Protein AF-A0A2P2C5C3-F1 (afdb_monomer)

Secondary structure (DSSP, 8-state):
----------HHHHHHHHHHHHHHHHHHHHHHHHHHHHHHHHHTT--SHHHHHHHHHHHHHHHHHHHHHHHHHHHHHHHHHHHHHHHHHHHHHHHHHHHHHHHH-

Nearest PDB structures (foldseek):
  4lws-assembly3_A  TM=8.260E-01  e=1.043E-02  Thermomonospora curvata DSM 43183
  4j7k-assembly1_B  TM=8.645E-01  e=5.781E-02  Bacillus anthracis str. Sterne
  4j11-assembly1_B  TM=8.620E-01  e=5.781E-02  Bacillus anthracis str. Sterne
  4j41-assembly1_A  TM=8.744E-01  e=1.658E-01  Bacillus anthracis str. Sterne
  4j7k-assembly1_A  TM=8.215E-01  e=1.454E-01  Bacillus anthracis str. Sterne

Radius of gyration: 24.09 Å; Cα contacts (8 Å, |Δi|>4): 23; chains: 1; bounding box: 52×14×73 Å

Sequence (105 aa):
MIFSGTLALDPAHHAACTDTLRTRLTDLELRRRSTGHAVERVLASWHGEAADRFRSHWEDWDRGAVLVVEQLAHGIAALDRFRADAVGADAASGGSSTHLLGRLG

InterPro domains:
  IPR036689 ESAT-6-like superfamily [SSF140453] (9-94)

Structure (mmCIF, N/CA/C/O backbone):
data_AF-A0A2P2C5C3-F1
#
_entry.id   AF-A0A2P2C5C3-F1
#
loop_
_atom_site.group_PDB
_atom_site.id
_atom_site.type_symbol
_atom_site.label_atom_id
_atom_site.label_alt_id
_atom_site.label_comp_id
_atom_site.label_asym_id
_atom_site.label_entity_id
_atom_site.label_seq_id
_atom_site.pdbx_PDB_ins_code
_atom_site.Cartn_x
_atom_site.Cartn_y
_atom_site.Cartn_z
_atom_site.occupancy
_atom_site.B_iso_or_equiv
_atom_site.auth_seq_id
_atom_site.auth_comp_id
_atom_site.auth_asym_id
_atom_site.auth_atom_id
_atom_site.pdbx_PDB_model_num
ATOM 1 N N . MET A 1 1 ? -1.966 0.131 -36.828 1.00 31.39 1 MET A N 1
ATOM 2 C CA . MET A 1 1 ? -1.644 1.514 -36.421 1.00 31.39 1 MET A CA 1
ATOM 3 C C . MET A 1 1 ? -0.364 1.439 -35.608 1.00 31.39 1 MET A C 1
ATOM 5 O O . MET A 1 1 ? -0.400 0.914 -34.505 1.00 31.39 1 MET A O 1
ATOM 9 N N . ILE A 1 2 ? 0.777 1.802 -36.195 1.00 33.66 2 ILE A N 1
ATOM 10 C CA . ILE A 1 2 ? 2.065 1.784 -35.490 1.00 33.66 2 ILE A CA 1
ATOM 11 C C . ILE A 1 2 ? 2.174 3.142 -34.806 1.00 33.66 2 ILE A C 1
ATOM 13 O O . ILE A 1 2 ? 2.313 4.160 -35.481 1.00 33.66 2 ILE A O 1
ATOM 17 N N . PHE A 1 3 ? 2.032 3.171 -33.482 1.00 38.03 3 PHE A N 1
ATOM 18 C CA . PHE A 1 3 ? 2.342 4.357 -32.692 1.00 38.03 3 PHE A CA 1
ATOM 19 C C . PHE A 1 3 ? 3.861 4.544 -32.720 1.00 38.03 3 PHE A C 1
ATOM 21 O O . PHE A 1 3 ? 4.577 4.045 -31.861 1.00 38.03 3 PHE A O 1
ATOM 28 N N . SER A 1 4 ? 4.363 5.223 -33.752 1.00 46.25 4 SER A N 1
ATOM 29 C CA . SER A 1 4 ? 5.752 5.677 -33.808 1.00 46.25 4 SER A CA 1
ATOM 30 C C . SER A 1 4 ? 5.878 6.953 -32.978 1.00 46.25 4 SER A C 1
ATOM 32 O O . SER A 1 4 ? 5.986 8.052 -33.513 1.00 46.25 4 SER A O 1
ATOM 34 N N . GLY A 1 5 ? 5.785 6.803 -31.660 1.00 54.09 5 GLY A N 1
ATOM 35 C CA . GLY A 1 5 ? 6.219 7.807 -30.700 1.00 54.09 5 GLY A CA 1
ATOM 36 C C . GLY A 1 5 ? 7.482 7.290 -30.033 1.00 54.09 5 GLY A C 1
ATOM 37 O O . GLY A 1 5 ? 7.442 6.240 -29.396 1.00 54.09 5 GLY A O 1
ATOM 38 N N . THR A 1 6 ? 8.604 7.989 -30.193 1.00 57.28 6 THR A N 1
ATOM 39 C CA . THR A 1 6 ? 9.838 7.672 -29.469 1.00 57.28 6 THR A CA 1
ATOM 40 C C . THR A 1 6 ? 9.583 7.912 -27.986 1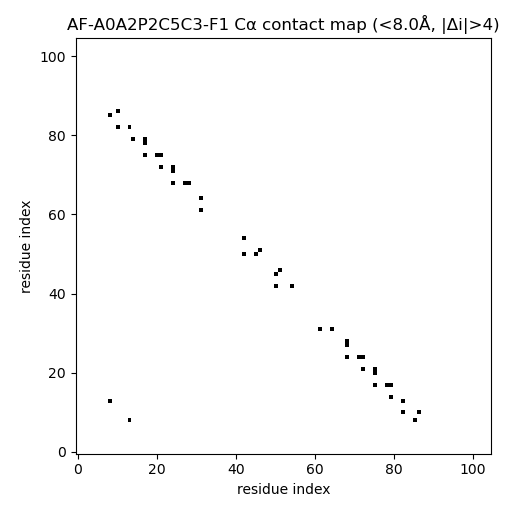.00 57.28 6 THR A C 1
ATOM 42 O O . THR A 1 6 ? 9.536 9.054 -27.529 1.00 57.28 6 THR A O 1
ATOM 45 N N . LEU A 1 7 ? 9.346 6.838 -27.237 1.00 60.75 7 LEU A N 1
ATOM 46 C CA . LEU A 1 7 ? 9.139 6.900 -25.799 1.00 60.75 7 LEU A CA 1
ATOM 47 C C . LEU A 1 7 ? 10.524 7.022 -25.158 1.00 60.75 7 LEU A C 1
ATOM 49 O O . LEU A 1 7 ? 11.178 6.026 -24.870 1.00 60.75 7 LEU A O 1
ATOM 53 N N . ALA A 1 8 ? 11.000 8.259 -25.013 1.00 64.00 8 ALA A N 1
ATOM 54 C CA . ALA A 1 8 ? 12.235 8.557 -24.300 1.00 64.00 8 ALA A CA 1
ATOM 55 C C . ALA A 1 8 ? 12.002 8.329 -22.799 1.00 64.00 8 ALA A C 1
ATOM 57 O O . ALA A 1 8 ? 11.658 9.247 -22.054 1.00 64.00 8 ALA A O 1
ATOM 58 N N . LEU A 1 9 ? 12.105 7.072 -22.372 1.00 70.44 9 LEU A N 1
ATOM 59 C CA . LEU A 1 9 ? 12.044 6.703 -20.967 1.00 70.44 9 LEU A CA 1
ATOM 60 C C . LEU A 1 9 ? 13.419 6.977 -20.351 1.00 70.44 9 LEU A C 1
ATOM 62 O O . LEU A 1 9 ? 14.392 6.367 -20.778 1.00 70.44 9 LEU A O 1
ATOM 66 N N . ASP A 1 10 ? 13.507 7.858 -19.353 1.00 81.56 10 ASP A N 1
ATOM 67 C CA . ASP A 1 10 ? 14.683 7.928 -18.477 1.00 81.56 10 ASP A CA 1
ATOM 68 C C . ASP A 1 10 ? 14.564 6.802 -17.431 1.00 81.56 10 ASP A C 1
ATOM 70 O O . ASP A 1 10 ? 13.759 6.912 -16.492 1.00 81.56 10 ASP A O 1
ATOM 74 N N . PRO A 1 11 ? 15.325 5.696 -17.560 1.00 80.50 11 PRO A N 1
ATOM 75 C CA . PRO A 1 11 ? 15.162 4.545 -16.682 1.00 80.50 11 PRO A CA 1
ATOM 76 C C . PRO A 1 11 ? 15.604 4.847 -15.248 1.00 80.50 11 PRO A C 1
ATOM 78 O O . PRO A 1 11 ? 15.101 4.213 -14.316 1.00 80.50 11 PRO A O 1
ATOM 81 N N . ALA A 1 12 ? 16.521 5.804 -15.064 1.00 83.69 12 ALA A N 1
ATOM 82 C CA . ALA A 1 12 ? 17.015 6.210 -13.756 1.00 83.69 12 ALA A CA 1
ATOM 83 C C . ALA A 1 12 ? 15.968 7.054 -13.023 1.00 83.69 12 ALA A C 1
ATOM 85 O O . ALA A 1 12 ? 15.672 6.788 -11.856 1.00 83.69 12 ALA A O 1
ATOM 86 N N . HIS A 1 13 ? 15.335 8.003 -13.719 1.00 85.06 13 HIS A N 1
ATOM 87 C CA . HIS A 1 13 ? 14.237 8.783 -13.148 1.00 85.06 13 HIS A CA 1
ATOM 88 C C . HIS A 1 13 ? 13.045 7.895 -12.772 1.00 85.06 13 HIS A C 1
ATOM 90 O O . HIS A 1 13 ? 12.478 8.023 -11.684 1.00 85.06 13 HIS A O 1
ATOM 96 N N . HIS A 1 14 ? 12.693 6.939 -13.636 1.00 86.38 14 HIS A N 1
ATOM 97 C CA . HIS A 1 14 ? 11.617 5.996 -13.351 1.00 86.38 14 HIS A CA 1
ATOM 98 C C . HIS A 1 14 ? 11.946 5.091 -12.151 1.00 86.38 14 HIS A C 1
ATOM 100 O O . HIS A 1 14 ? 11.085 4.866 -11.299 1.00 86.38 14 HIS A O 1
ATOM 106 N N . ALA A 1 15 ? 13.192 4.616 -12.036 1.00 88.50 15 ALA A N 1
ATOM 107 C CA . ALA A 1 15 ? 13.643 3.842 -10.878 1.00 88.50 15 ALA A CA 1
ATOM 108 C C . ALA A 1 15 ? 13.514 4.649 -9.574 1.00 88.50 15 ALA A C 1
ATOM 110 O O . ALA A 1 15 ? 12.849 4.196 -8.641 1.00 88.50 15 ALA A O 1
ATOM 111 N N . ALA A 1 16 ? 14.033 5.880 -9.550 1.00 91.62 16 ALA A N 1
ATOM 112 C CA . ALA A 1 16 ? 13.954 6.769 -8.390 1.00 91.62 16 ALA A CA 1
ATOM 113 C C . ALA A 1 16 ? 12.501 7.085 -7.981 1.00 91.62 16 ALA A C 1
ATOM 115 O O . ALA A 1 16 ? 12.169 7.139 -6.791 1.00 91.62 16 ALA A O 1
ATOM 116 N N . CYS A 1 17 ? 11.610 7.250 -8.964 1.00 91.25 17 CYS A N 1
ATOM 117 C CA . CYS A 1 17 ? 10.180 7.407 -8.720 1.00 91.25 17 CYS A CA 1
ATOM 118 C C . CYS A 1 17 ? 9.596 6.157 -8.043 1.00 91.25 17 CYS A C 1
ATOM 120 O O . CYS A 1 17 ? 8.969 6.267 -6.987 1.00 91.25 17 CYS A O 1
ATOM 122 N N . THR A 1 18 ? 9.861 4.960 -8.580 1.00 93.88 18 THR A N 1
ATOM 123 C CA . THR A 1 18 ? 9.387 3.706 -7.968 1.00 93.88 18 THR A CA 1
ATOM 124 C C . THR A 1 18 ? 9.950 3.481 -6.561 1.00 93.88 18 THR A C 1
ATOM 126 O O . THR A 1 18 ? 9.200 3.062 -5.684 1.00 93.88 18 THR A O 1
ATOM 129 N N . ASP A 1 19 ? 11.207 3.843 -6.286 1.00 95.56 19 ASP A N 1
ATOM 130 C CA . ASP A 1 19 ? 11.795 3.781 -4.938 1.00 95.56 19 ASP A CA 1
ATOM 131 C C . ASP A 1 19 ? 11.088 4.714 -3.949 1.00 95.56 19 ASP A C 1
ATOM 133 O O . ASP A 1 19 ? 10.785 4.336 -2.810 1.00 95.56 19 ASP A O 1
ATOM 137 N N . THR A 1 20 ? 10.758 5.926 -4.397 1.00 96.75 20 THR A N 1
ATOM 138 C CA . THR A 1 20 ? 9.979 6.879 -3.601 1.00 96.75 20 THR A CA 1
ATOM 139 C C . THR A 1 20 ? 8.591 6.320 -3.289 1.00 96.75 20 THR A C 1
ATOM 141 O O . THR A 1 20 ? 8.125 6.419 -2.151 1.00 96.75 20 THR A O 1
ATOM 144 N N . LEU A 1 21 ? 7.933 5.697 -4.272 1.00 96.25 21 LEU A N 1
ATOM 145 C CA . LEU A 1 21 ? 6.628 5.063 -4.082 1.00 96.25 21 LEU A CA 1
ATOM 146 C C . LEU A 1 21 ? 6.701 3.889 -3.098 1.00 96.25 21 LEU A C 1
ATOM 148 O O . LEU A 1 21 ? 5.858 3.815 -2.207 1.00 96.25 21 LEU A O 1
ATOM 152 N N . ARG A 1 22 ? 7.728 3.030 -3.186 1.00 97.44 22 ARG A N 1
ATOM 153 C CA . ARG A 1 22 ? 7.950 1.941 -2.215 1.00 97.44 22 ARG A CA 1
ATOM 154 C C . ARG A 1 22 ? 8.141 2.482 -0.803 1.00 97.44 22 ARG A C 1
ATOM 156 O O . ARG A 1 22 ? 7.524 1.986 0.130 1.00 97.44 22 ARG A O 1
ATOM 163 N N . THR A 1 23 ? 8.936 3.539 -0.648 1.00 97.81 23 THR A N 1
ATOM 164 C CA . THR A 1 23 ? 9.171 4.173 0.659 1.00 97.81 23 THR A CA 1
ATOM 165 C C . THR A 1 23 ? 7.870 4.703 1.265 1.00 97.81 23 THR A C 1
ATOM 167 O O . THR A 1 23 ? 7.587 4.470 2.439 1.00 97.81 23 THR A O 1
ATOM 170 N N . ARG A 1 24 ? 7.044 5.380 0.459 1.00 97.44 24 ARG A N 1
ATOM 171 C CA . ARG A 1 24 ? 5.733 5.885 0.896 1.00 97.44 24 ARG A CA 1
ATOM 172 C C . ARG A 1 24 ? 4.754 4.764 1.229 1.00 97.44 24 ARG A C 1
ATOM 174 O O . ARG A 1 24 ? 3.986 4.910 2.174 1.00 97.44 24 ARG A O 1
ATOM 181 N N . LEU A 1 25 ? 4.784 3.663 0.481 1.00 97.69 25 LEU A N 1
ATOM 182 C CA . LEU A 1 25 ? 3.959 2.492 0.758 1.00 97.69 25 LEU A CA 1
ATOM 183 C C . LEU A 1 25 ? 4.324 1.867 2.112 1.00 97.69 25 LEU A C 1
ATOM 185 O O . LEU A 1 25 ? 3.441 1.628 2.930 1.00 97.69 25 LEU A O 1
ATOM 189 N N . THR A 1 26 ? 5.619 1.708 2.390 1.00 97.75 26 THR A N 1
ATOM 190 C CA . THR A 1 26 ? 6.109 1.224 3.688 1.00 97.75 26 THR A CA 1
ATOM 191 C C . THR A 1 26 ? 5.687 2.141 4.840 1.00 97.75 26 THR A C 1
ATOM 193 O O . THR A 1 26 ? 5.259 1.656 5.889 1.00 97.75 26 THR A O 1
ATOM 196 N N . ASP A 1 27 ? 5.768 3.466 4.661 1.00 97.62 27 ASP A N 1
ATOM 197 C CA . ASP A 1 27 ? 5.289 4.430 5.665 1.00 97.62 27 ASP A CA 1
ATOM 198 C C . ASP A 1 27 ? 3.774 4.299 5.893 1.00 97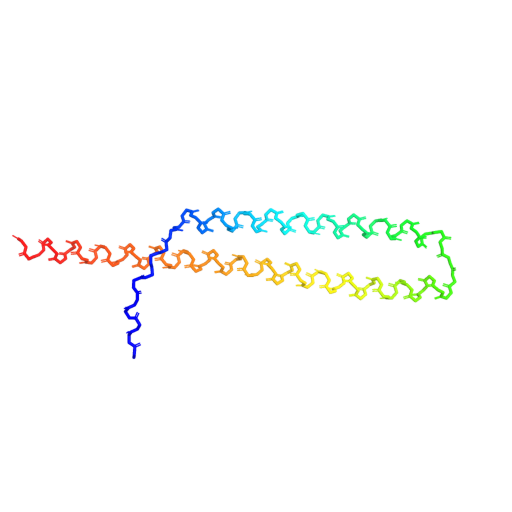.62 27 ASP A C 1
ATOM 200 O O . ASP A 1 27 ? 3.313 4.274 7.035 1.00 97.62 27 ASP A O 1
ATOM 204 N N . LEU A 1 28 ? 2.990 4.144 4.823 1.00 97.06 28 LEU A N 1
ATOM 205 C CA . LEU A 1 28 ? 1.542 3.955 4.911 1.00 97.06 28 LEU A CA 1
ATOM 206 C C . LEU A 1 28 ? 1.180 2.679 5.690 1.00 97.06 28 LEU A C 1
ATOM 208 O O . LEU A 1 28 ? 0.334 2.718 6.585 1.00 97.06 28 LEU A O 1
ATOM 212 N N . GLU A 1 29 ? 1.853 1.565 5.404 1.00 97.62 29 GLU A N 1
ATOM 213 C CA . GLU A 1 29 ? 1.680 0.303 6.129 1.00 97.62 29 GLU A CA 1
ATOM 214 C C . GLU A 1 29 ? 2.062 0.412 7.606 1.00 97.62 29 GLU A C 1
ATOM 216 O O . GLU A 1 29 ? 1.405 -0.173 8.474 1.00 97.62 29 GLU A O 1
ATOM 221 N N . LEU A 1 30 ? 3.139 1.139 7.912 1.00 97.88 30 LEU A N 1
ATOM 222 C CA . LEU A 1 30 ? 3.571 1.379 9.284 1.00 97.88 30 LEU A CA 1
ATOM 223 C C . LEU A 1 30 ? 2.533 2.208 10.046 1.00 97.88 30 LEU A C 1
ATOM 225 O O . LEU A 1 30 ? 2.164 1.852 11.167 1.00 97.88 30 LEU A O 1
ATOM 229 N N . ARG A 1 31 ? 2.021 3.278 9.428 1.00 97.56 31 ARG A N 1
ATOM 230 C CA . ARG A 1 31 ? 0.963 4.115 10.006 1.00 97.56 31 ARG A CA 1
ATOM 231 C C . ARG A 1 31 ? -0.299 3.309 10.268 1.00 97.56 31 ARG A C 1
ATOM 233 O O . ARG A 1 31 ? -0.801 3.375 11.383 1.00 97.56 31 ARG A O 1
ATOM 240 N N . ARG A 1 32 ? -0.756 2.499 9.305 1.00 97.12 32 ARG A N 1
ATOM 241 C CA . ARG A 1 32 ? -1.928 1.623 9.475 1.00 97.12 32 ARG A CA 1
ATOM 242 C C . ARG A 1 32 ? -1.777 0.724 10.703 1.00 97.12 32 ARG A C 1
ATOM 244 O O . ARG A 1 32 ? -2.649 0.720 11.567 1.00 97.12 32 ARG A O 1
ATOM 251 N N . ARG A 1 33 ? -0.645 0.019 10.821 1.00 97.31 33 ARG A N 1
ATOM 252 C CA . ARG A 1 33 ? -0.360 -0.866 11.966 1.00 97.31 33 ARG A CA 1
ATOM 253 C C . ARG A 1 33 ? -0.307 -0.108 13.292 1.00 97.31 33 ARG A C 1
ATOM 255 O O . ARG A 1 33 ? -0.891 -0.547 14.276 1.00 97.31 33 ARG A O 1
ATOM 262 N N . SER A 1 34 ? 0.350 1.050 13.308 1.00 98.12 34 SER A N 1
ATOM 263 C CA . SER A 1 34 ? 0.421 1.915 14.490 1.00 98.12 34 SER A CA 1
ATOM 264 C C . SER A 1 34 ? -0.967 2.384 14.942 1.00 98.12 34 SER A C 1
ATOM 266 O O . SER A 1 34 ? -1.295 2.311 16.128 1.00 98.12 34 SER A O 1
ATOM 268 N N . THR A 1 35 ? -1.822 2.795 13.999 1.00 97.75 35 THR A N 1
ATOM 269 C CA . THR A 1 35 ? -3.218 3.148 14.282 1.00 97.75 35 THR A CA 1
ATOM 270 C C . THR A 1 35 ? -3.999 1.946 14.810 1.00 97.75 35 THR A C 1
ATOM 272 O O . THR A 1 35 ? -4.714 2.103 15.795 1.00 97.75 35 THR A O 1
ATOM 275 N N . GLY A 1 36 ? -3.801 0.748 14.249 1.00 97.50 36 GLY A N 1
ATOM 276 C CA . GLY A 1 36 ? -4.396 -0.492 14.762 1.00 97.50 36 GLY A CA 1
ATOM 277 C C . GLY A 1 36 ? -4.074 -0.744 16.228 1.00 97.50 36 GLY A C 1
ATOM 278 O O . GLY A 1 36 ? -4.986 -0.864 17.040 1.00 97.50 36 GLY A O 1
ATOM 279 N N . HIS A 1 37 ? -2.801 -0.676 16.610 1.00 97.88 37 HIS A N 1
ATOM 280 C CA . HIS A 1 37 ? -2.409 -0.821 18.015 1.00 97.88 37 HIS A CA 1
ATOM 281 C C . HIS A 1 37 ? -2.959 0.288 18.922 1.00 97.88 37 HIS A C 1
ATOM 283 O O . HIS A 1 37 ? -3.232 0.068 20.104 1.00 97.88 37 HIS A O 1
ATOM 289 N N . ALA A 1 38 ? -3.113 1.513 18.413 1.00 97.56 38 ALA A N 1
ATOM 290 C CA . ALA A 1 38 ? -3.756 2.583 19.169 1.00 97.56 38 ALA A CA 1
ATOM 291 C C . ALA A 1 38 ? -5.248 2.291 19.399 1.00 97.56 38 ALA A C 1
ATOM 293 O O . ALA A 1 38 ? -5.728 2.449 20.521 1.00 97.56 38 ALA A O 1
ATOM 294 N N . VAL A 1 39 ? -5.951 1.816 18.371 1.00 97.38 39 VAL A N 1
ATOM 295 C CA . VAL A 1 39 ? -7.367 1.445 18.439 1.00 97.38 39 VAL A CA 1
ATOM 296 C C . VAL A 1 39 ? -7.594 0.254 19.366 1.00 97.38 3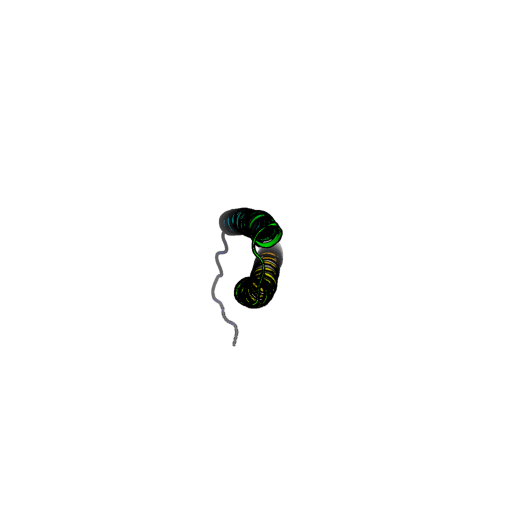9 VAL A C 1
ATOM 298 O O . VAL A 1 39 ? -8.473 0.321 20.223 1.00 97.38 39 VAL A O 1
ATOM 301 N N . GLU A 1 40 ? -6.772 -0.791 19.271 1.00 96.31 40 GLU A N 1
ATOM 302 C CA . GLU A 1 40 ? -6.823 -1.956 20.163 1.00 96.31 40 GLU A CA 1
ATOM 303 C C . GLU A 1 40 ? -6.722 -1.542 21.636 1.00 96.31 40 GLU A C 1
ATOM 305 O O . GLU A 1 40 ? -7.515 -1.987 22.466 1.00 96.31 40 GLU A O 1
ATOM 310 N N . ARG A 1 41 ? -5.804 -0.623 21.968 1.00 97.00 41 ARG A N 1
ATOM 311 C CA . ARG A 1 41 ? -5.663 -0.097 23.338 1.00 97.00 41 ARG A CA 1
ATOM 312 C C . ARG A 1 41 ? -6.900 0.659 23.819 1.00 97.00 41 ARG A C 1
ATOM 314 O O . ARG A 1 41 ? -7.261 0.542 24.987 1.00 97.00 41 ARG A O 1
ATOM 321 N N . VAL A 1 42 ? -7.547 1.429 22.945 1.00 96.81 42 VAL A N 1
ATOM 322 C CA . VAL A 1 42 ? -8.789 2.140 23.288 1.00 96.81 42 VAL A CA 1
ATOM 323 C C . VAL A 1 42 ? -9.918 1.137 23.525 1.00 96.81 42 VAL A C 1
ATOM 325 O O . VAL A 1 42 ? -10.570 1.177 24.568 1.00 96.81 42 VAL A O 1
ATOM 328 N N . LEU A 1 43 ? -10.097 0.186 22.606 1.00 96.12 43 LEU A N 1
ATOM 329 C CA . LEU A 1 43 ? -11.132 -0.847 22.688 1.00 96.12 43 LEU A CA 1
ATOM 330 C C . LEU A 1 43 ? -10.939 -1.819 23.859 1.00 96.12 43 LEU A C 1
ATOM 332 O O . LEU A 1 43 ? -11.909 -2.430 24.292 1.00 96.12 43 LEU A O 1
ATOM 336 N N . ALA A 1 44 ? -9.726 -1.940 24.404 1.00 96.56 44 ALA A N 1
ATOM 337 C CA . ALA A 1 44 ? -9.464 -2.747 25.595 1.00 96.56 44 ALA A CA 1
ATOM 338 C C . ALA A 1 44 ? -10.085 -2.169 26.881 1.00 96.56 44 ALA A C 1
ATOM 340 O O . ALA A 1 44 ? -10.307 -2.906 27.839 1.00 96.56 44 ALA A O 1
ATOM 341 N N . SER A 1 45 ? -10.345 -0.858 26.932 1.00 96.12 45 SER A N 1
ATOM 342 C CA . SER A 1 45 ? -10.950 -0.202 28.105 1.00 96.12 45 SER A CA 1
ATOM 343 C C . SER A 1 45 ? -12.348 0.363 27.839 1.00 96.12 45 SER A C 1
ATOM 345 O O . SER A 1 45 ? -13.113 0.583 28.781 1.00 96.12 45 SER A O 1
ATOM 347 N N . TRP A 1 46 ? -12.718 0.552 26.573 1.00 97.00 46 TRP A N 1
ATOM 348 C CA . TRP A 1 46 ? -14.018 1.073 26.164 1.00 97.00 46 TRP A CA 1
ATOM 349 C C . TRP A 1 46 ? -15.009 -0.047 25.817 1.00 97.00 46 TRP A C 1
ATOM 351 O O . TRP A 1 46 ? -14.770 -0.847 24.917 1.00 97.00 46 TRP A O 1
ATOM 361 N N . HIS A 1 47 ? -16.148 -0.070 26.516 1.00 94.12 47 HIS A N 1
ATOM 362 C CA . HIS A 1 47 ? -17.161 -1.122 26.412 1.00 94.12 47 HIS A CA 1
ATOM 363 C C . HIS A 1 47 ? -18.554 -0.560 26.097 1.00 94.12 47 HIS A C 1
ATOM 365 O O . HIS A 1 47 ? -18.841 0.613 26.349 1.00 94.12 47 HIS A O 1
ATOM 371 N N . GLY A 1 48 ? -19.434 -1.432 25.598 1.00 96.94 48 GLY A N 1
ATOM 372 C CA . GLY A 1 48 ? -20.828 -1.131 25.272 1.00 96.94 48 GLY A CA 1
ATOM 373 C C . GLY A 1 48 ? -21.074 -0.966 23.772 1.00 96.94 48 GLY A C 1
ATOM 374 O O . GLY A 1 48 ? -20.153 -1.000 22.962 1.00 96.94 48 GLY A O 1
ATOM 375 N N . GLU A 1 49 ? -22.335 -0.740 23.407 1.00 97.12 49 GLU A N 1
ATOM 376 C CA . GLU A 1 49 ? -22.798 -0.747 22.010 1.00 97.12 49 GLU A CA 1
ATOM 377 C C . GLU A 1 49 ? -22.031 0.229 21.099 1.00 97.12 49 GLU A C 1
ATOM 379 O O . GLU A 1 49 ? -21.766 -0.063 19.934 1.00 97.12 49 GLU A O 1
ATOM 384 N N . ALA A 1 50 ? -21.631 1.389 21.627 1.00 96.62 50 ALA A N 1
ATOM 385 C CA . ALA A 1 50 ? -20.837 2.355 20.873 1.00 96.62 50 ALA A CA 1
ATOM 386 C C . ALA A 1 50 ? -19.435 1.818 20.524 1.00 96.62 50 ALA A C 1
ATOM 388 O O . ALA A 1 50 ? -18.962 2.043 19.410 1.00 96.62 50 ALA A O 1
ATOM 389 N N . ALA A 1 51 ? -18.804 1.077 21.442 1.00 97.25 51 ALA A N 1
ATOM 390 C CA . ALA A 1 51 ? -17.513 0.436 21.204 1.00 97.25 51 ALA A CA 1
ATOM 391 C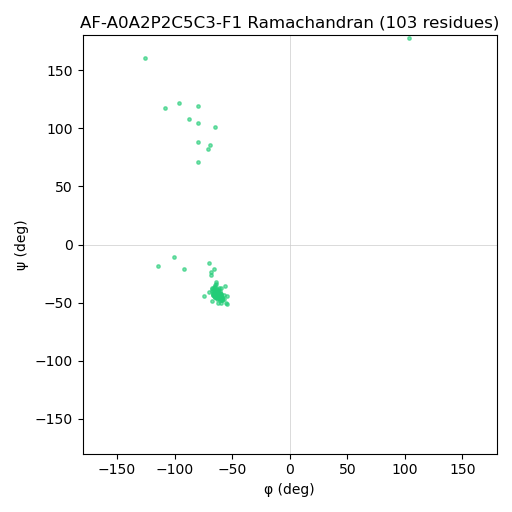 C . ALA A 1 51 ? -17.639 -0.689 20.164 1.00 97.25 51 ALA A C 1
ATOM 393 O O . ALA A 1 51 ? -16.781 -0.815 19.293 1.00 97.25 51 ALA A O 1
ATOM 394 N N . ASP A 1 52 ? -18.734 -1.456 20.197 1.00 97.31 52 ASP A N 1
ATOM 3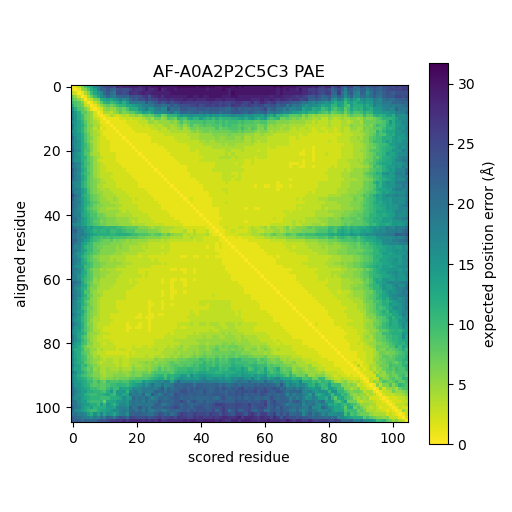95 C CA . ASP A 1 52 ? -18.994 -2.525 19.226 1.00 97.31 52 ASP A CA 1
ATOM 396 C C . ASP A 1 52 ? -19.230 -1.976 17.811 1.00 97.31 52 ASP A C 1
ATOM 398 O O . ASP A 1 52 ? -18.646 -2.472 16.845 1.00 97.31 52 ASP A O 1
ATOM 402 N N . ARG A 1 53 ? -20.016 -0.898 17.678 1.00 97.69 53 ARG A N 1
ATOM 403 C CA . ARG A 1 53 ? -20.209 -0.210 16.390 1.00 97.69 53 ARG A CA 1
ATOM 404 C C . ARG A 1 53 ? -18.901 0.364 15.858 1.00 97.69 53 ARG A C 1
ATOM 406 O O . ARG A 1 53 ? -18.595 0.204 14.678 1.00 97.69 53 ARG A O 1
ATOM 413 N N . PHE A 1 54 ? -18.112 1.007 16.720 1.00 97.94 54 PHE A N 1
ATOM 414 C CA . PHE A 1 54 ? -16.802 1.517 16.326 1.00 97.94 54 PHE A CA 1
ATOM 415 C C . PHE A 1 54 ? -15.868 0.389 15.874 1.00 97.94 54 PHE A C 1
ATOM 417 O O . PHE A 1 54 ? -15.210 0.542 14.850 1.00 97.94 54 PHE A O 1
ATOM 424 N N . ARG A 1 55 ? -15.845 -0.752 16.578 1.00 97.44 55 ARG A N 1
ATOM 425 C CA . ARG A 1 55 ? -15.048 -1.926 16.192 1.00 97.44 55 ARG A CA 1
ATOM 426 C C . ARG A 1 55 ? -15.400 -2.404 14.783 1.00 97.44 55 ARG A C 1
ATOM 428 O O . ARG A 1 55 ? -14.496 -2.569 13.976 1.00 97.44 55 ARG A O 1
ATOM 435 N N . SER A 1 56 ? -16.689 -2.530 14.462 1.00 97.19 56 SER A N 1
ATOM 436 C CA . SER A 1 56 ? -17.130 -2.910 13.110 1.00 97.19 56 SER A CA 1
ATOM 437 C C 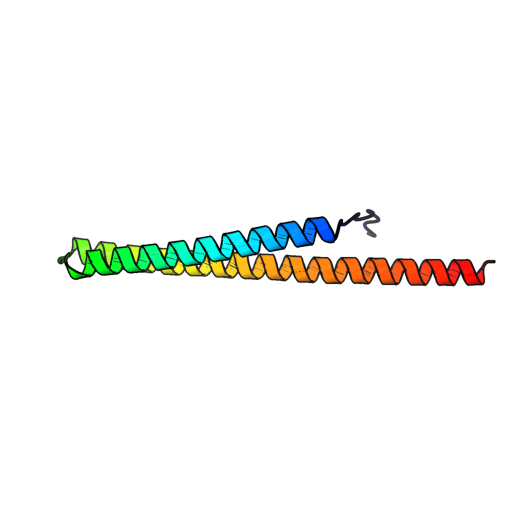. SER A 1 56 ? -16.647 -1.919 12.046 1.00 97.19 56 SER A C 1
ATOM 439 O O . SER A 1 56 ? -16.097 -2.326 11.027 1.00 97.19 56 SER A O 1
ATOM 441 N N . HIS A 1 57 ? -16.808 -0.612 12.281 1.00 97.81 57 HIS A N 1
ATOM 442 C CA . HIS A 1 57 ? -16.337 0.409 11.340 1.00 97.81 57 HIS A CA 1
ATOM 443 C C . HIS A 1 57 ? -14.812 0.426 11.198 1.00 97.81 57 HIS A C 1
ATOM 445 O O . HIS A 1 57 ? -14.294 0.686 10.113 1.00 97.81 57 HIS A O 1
ATOM 451 N N . TRP A 1 58 ? -14.093 0.148 12.283 1.00 97.69 58 TRP A N 1
ATOM 452 C CA . TRP A 1 58 ? -12.644 0.018 12.271 1.00 97.69 58 TRP A CA 1
ATOM 453 C C . TRP A 1 58 ? -12.186 -1.196 11.454 1.00 97.69 58 TRP A C 1
ATOM 455 O O . TRP A 1 58 ? -11.282 -1.062 10.636 1.00 97.69 58 TRP A O 1
ATOM 465 N N . GLU A 1 59 ? -12.824 -2.357 11.614 1.00 97.56 59 GLU A N 1
ATOM 466 C CA . GLU A 1 59 ? -12.530 -3.561 10.823 1.00 97.56 59 GLU A CA 1
ATOM 467 C C . GLU A 1 59 ? -12.799 -3.347 9.325 1.00 97.56 59 GLU A C 1
ATOM 469 O O . GLU A 1 59 ? -12.019 -3.785 8.476 1.00 97.56 59 GLU A O 1
ATOM 474 N N . ASP A 1 60 ? -13.874 -2.632 8.982 1.00 98.19 60 ASP A N 1
ATOM 475 C CA . ASP A 1 60 ? -14.167 -2.234 7.601 1.00 98.19 60 ASP A CA 1
ATOM 476 C C . ASP A 1 60 ? -13.092 -1.304 7.036 1.00 98.19 60 ASP A C 1
ATOM 478 O O . ASP A 1 60 ? -12.597 -1.516 5.924 1.00 98.19 60 ASP A O 1
ATOM 482 N N . TRP A 1 61 ? -12.704 -0.292 7.814 1.00 97.88 61 TRP A N 1
ATOM 483 C CA . TRP A 1 61 ? -11.641 0.630 7.437 1.00 97.88 61 TRP A CA 1
ATOM 484 C C . TRP A 1 61 ? -10.308 -0.099 7.244 1.00 97.88 61 TRP A C 1
ATOM 486 O O . TRP A 1 61 ? -9.637 0.133 6.239 1.00 97.88 61 TRP A O 1
ATOM 496 N N . ASP A 1 62 ? -9.941 -1.005 8.155 1.00 97.94 62 ASP A N 1
ATOM 497 C CA . ASP A 1 62 ? -8.661 -1.714 8.102 1.00 97.94 62 ASP A CA 1
ATOM 498 C C . ASP A 1 62 ? -8.587 -2.646 6.890 1.00 97.94 62 ASP A C 1
ATOM 500 O O . ASP A 1 62 ? -7.593 -2.632 6.161 1.00 97.94 62 ASP A O 1
ATOM 504 N N . ARG A 1 63 ? -9.674 -3.372 6.590 1.00 98.06 63 ARG A N 1
ATOM 505 C CA . ARG A 1 63 ? -9.786 -4.160 5.352 1.00 98.06 63 ARG A CA 1
ATOM 506 C C . ARG A 1 63 ? -9.637 -3.289 4.110 1.00 98.06 63 ARG A C 1
ATOM 508 O O . ARG A 1 63 ? -8.883 -3.641 3.205 1.00 98.06 63 ARG A O 1
ATOM 515 N N . GLY A 1 64 ? -10.318 -2.145 4.066 1.00 98.06 64 GLY A N 1
ATOM 516 C CA . GLY A 1 64 ? -10.190 -1.197 2.959 1.00 98.06 64 GLY A CA 1
ATOM 517 C C . GLY A 1 64 ? -8.761 -0.669 2.803 1.00 98.06 64 GLY A C 1
ATOM 518 O O . GLY A 1 64 ? -8.237 -0.608 1.691 1.00 98.06 64 GLY A O 1
ATOM 519 N N . ALA A 1 65 ? -8.100 -0.341 3.912 1.00 97.56 65 ALA A N 1
ATOM 520 C CA . ALA A 1 65 ? -6.725 0.140 3.920 1.00 97.56 65 ALA A CA 1
ATOM 521 C C . ALA A 1 65 ? -5.733 -0.927 3.427 1.00 97.56 65 ALA A C 1
ATOM 523 O O . ALA A 1 65 ? -4.830 -0.599 2.655 1.00 97.56 65 ALA A O 1
ATOM 524 N N . VAL A 1 66 ? -5.915 -2.194 3.818 1.00 97.56 66 VAL A N 1
ATOM 525 C CA . VAL A 1 66 ? -5.128 -3.328 3.301 1.00 97.56 66 VAL A CA 1
ATOM 526 C C . VAL A 1 66 ? -5.266 -3.435 1.783 1.00 97.56 66 VAL A C 1
ATOM 528 O O . VAL A 1 66 ? -4.254 -3.478 1.090 1.00 97.56 66 VAL A O 1
ATOM 531 N N . LEU A 1 67 ? -6.491 -3.373 1.254 1.00 98.06 67 LEU A N 1
ATOM 532 C CA . LEU A 1 67 ? -6.719 -3.437 -0.192 1.00 98.06 67 LEU A CA 1
ATOM 533 C C . LEU A 1 67 ? -6.025 -2.290 -0.940 1.00 98.06 67 LEU A C 1
ATOM 535 O O . LEU A 1 67 ? -5.423 -2.510 -1.987 1.00 98.06 67 LEU A O 1
ATOM 539 N N . VAL A 1 68 ? -6.069 -1.062 -0.416 1.00 97.25 68 VAL A N 1
ATOM 540 C CA . VAL A 1 68 ? -5.366 0.082 -1.028 1.00 97.25 68 VAL A CA 1
ATOM 541 C C . VAL A 1 68 ? -3.857 -0.157 -1.067 1.00 97.25 68 VAL A C 1
ATOM 543 O O . VAL A 1 68 ? -3.233 0.065 -2.104 1.00 97.25 68 VAL A O 1
ATOM 546 N N . VAL A 1 69 ? -3.272 -0.630 0.035 1.00 97.00 69 VAL A N 1
ATOM 547 C CA . VAL A 1 69 ? -1.845 -0.973 0.111 1.00 97.00 69 VAL A CA 1
ATOM 548 C C . VAL A 1 69 ? -1.483 -2.040 -0.924 1.00 97.00 69 VAL A C 1
ATOM 550 O O . VAL A 1 69 ? -0.531 -1.858 -1.681 1.00 97.00 69 VAL A O 1
ATOM 553 N N . GLU A 1 70 ? -2.266 -3.114 -1.019 1.00 97.12 70 GLU A N 1
ATOM 554 C CA . GLU A 1 70 ? -2.042 -4.198 -1.982 1.00 97.12 70 GLU A CA 1
ATOM 555 C C . GLU A 1 70 ? -2.111 -3.707 -3.434 1.00 97.12 70 GLU A C 1
ATOM 557 O O . GLU A 1 70 ? -1.251 -4.046 -4.250 1.00 97.12 70 GLU A O 1
ATOM 562 N N . GLN A 1 71 ? -3.091 -2.862 -3.764 1.00 97.62 71 GLN A N 1
ATOM 563 C CA . GLN A 1 71 ? -3.229 -2.316 -5.116 1.00 97.62 71 GLN A CA 1
ATOM 564 C C . GLN A 1 71 ? -2.086 -1.363 -5.477 1.00 97.62 71 GLN A C 1
ATOM 566 O O . GLN A 1 71 ? -1.587 -1.387 -6.604 1.00 97.62 71 GLN A O 1
ATOM 571 N N . LEU A 1 72 ? -1.619 -0.556 -4.521 1.00 97.12 72 LEU A N 1
ATOM 572 C CA . LEU A 1 72 ? -0.438 0.286 -4.711 1.00 97.12 72 LEU A CA 1
ATOM 573 C C . LEU A 1 72 ? 0.823 -0.564 -4.910 1.00 97.12 72 LEU A C 1
ATOM 575 O O . LEU A 1 72 ? 1.602 -0.285 -5.823 1.00 97.12 72 LEU A O 1
ATOM 579 N N . ALA A 1 73 ? 1.001 -1.627 -4.120 1.00 96.94 73 ALA A N 1
ATOM 580 C CA . ALA A 1 73 ? 2.103 -2.573 -4.283 1.00 96.94 73 ALA A CA 1
ATOM 581 C C . ALA A 1 73 ? 2.086 -3.216 -5.678 1.00 96.94 73 ALA A C 1
ATOM 583 O O . ALA A 1 73 ? 3.111 -3.264 -6.365 1.00 96.94 73 ALA A O 1
ATOM 584 N N . HIS A 1 74 ? 0.907 -3.652 -6.131 1.00 97.69 74 HIS A N 1
ATOM 585 C CA . HIS A 1 74 ? 0.720 -4.219 -7.461 1.00 97.69 74 HIS A CA 1
ATOM 586 C C . HIS A 1 74 ? 1.062 -3.213 -8.569 1.00 97.69 74 HIS A C 1
ATOM 588 O O . HIS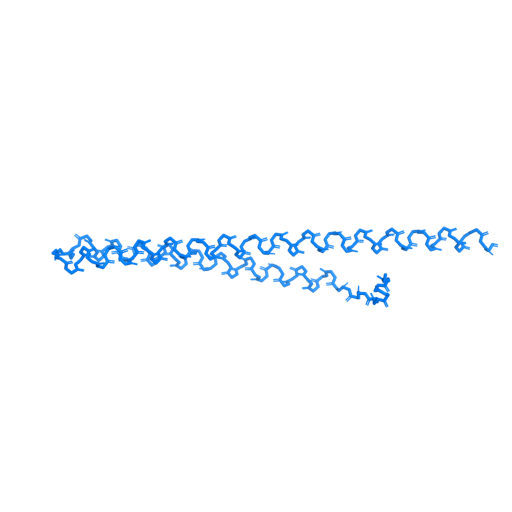 A 1 74 ? 1.768 -3.559 -9.520 1.00 97.69 74 HIS A O 1
ATOM 594 N N . GLY A 1 75 ? 0.607 -1.963 -8.433 1.00 96.75 75 GLY A N 1
ATOM 595 C CA . GLY A 1 75 ? 0.907 -0.881 -9.370 1.00 96.75 75 GLY A CA 1
ATOM 596 C C . GLY A 1 75 ? 2.404 -0.588 -9.473 1.00 96.75 75 GLY A C 1
ATOM 597 O O . GLY A 1 75 ? 2.935 -0.497 -10.578 1.00 96.75 75 GLY A O 1
ATOM 598 N N . ILE A 1 76 ? 3.114 -0.527 -8.343 1.00 96.06 76 ILE A N 1
ATOM 599 C CA . ILE A 1 76 ? 4.575 -0.347 -8.322 1.00 96.06 76 ILE A CA 1
ATOM 600 C C . ILE A 1 76 ? 5.276 -1.513 -9.035 1.00 96.06 76 ILE A C 1
ATOM 602 O O . ILE A 1 76 ? 6.145 -1.287 -9.875 1.00 96.06 76 ILE A O 1
ATOM 606 N N . ALA A 1 77 ? 4.863 -2.755 -8.773 1.00 95.00 77 ALA A N 1
ATOM 607 C CA . ALA A 1 77 ? 5.432 -3.920 -9.448 1.00 95.00 77 ALA A CA 1
ATOM 608 C C . ALA A 1 77 ? 5.152 -3.920 -10.964 1.00 95.00 77 ALA A C 1
ATOM 610 O O . ALA A 1 77 ? 5.975 -4.388 -11.752 1.00 95.00 77 ALA A O 1
ATOM 611 N N . ALA A 1 78 ? 3.998 -3.404 -11.396 1.00 94.56 78 ALA A N 1
ATOM 612 C CA . ALA A 1 78 ? 3.685 -3.235 -12.814 1.00 94.56 78 ALA A CA 1
ATOM 613 C C . ALA A 1 78 ? 4.580 -2.178 -13.477 1.00 94.56 78 ALA A C 1
ATOM 615 O O . ALA A 1 78 ? 5.066 -2.407 -14.584 1.00 94.56 78 ALA A O 1
ATOM 616 N N . LEU A 1 79 ? 4.852 -1.069 -12.783 1.00 92.25 79 LEU A N 1
ATOM 617 C CA . LEU A 1 79 ? 5.789 -0.037 -13.230 1.00 92.25 79 LEU A CA 1
ATOM 618 C C . LEU A 1 79 ? 7.211 -0.598 -13.408 1.00 92.25 79 LEU A C 1
ATOM 620 O O . LEU A 1 79 ? 7.875 -0.287 -14.396 1.00 92.25 79 LEU A O 1
ATOM 624 N N . ASP A 1 80 ? 7.670 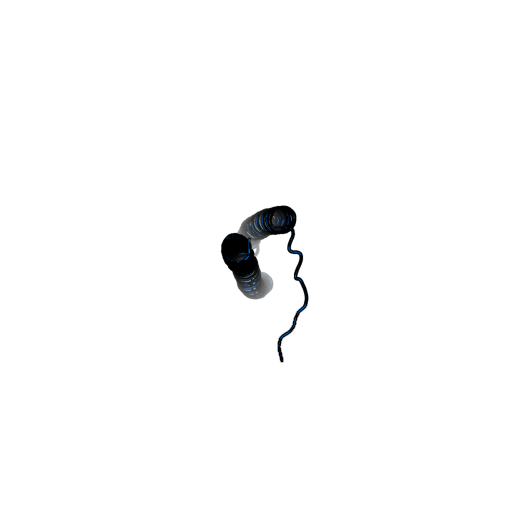-1.470 -12.508 1.00 92.31 80 ASP A N 1
ATOM 625 C CA . ASP A 1 80 ? 8.969 -2.139 -12.659 1.00 92.31 80 ASP A CA 1
ATOM 626 C C . ASP A 1 80 ? 9.044 -3.035 -13.891 1.00 92.31 80 ASP A C 1
ATOM 628 O O . ASP A 1 80 ? 10.030 -2.975 -14.629 1.00 92.31 80 ASP A O 1
ATOM 632 N N . ARG A 1 81 ? 8.006 -3.849 -14.122 1.00 91.25 81 ARG A N 1
ATOM 633 C CA . ARG A 1 81 ? 7.925 -4.715 -15.307 1.00 91.25 81 ARG A CA 1
ATOM 634 C C . ARG A 1 81 ? 7.931 -3.889 -16.585 1.00 91.25 81 ARG A C 1
ATOM 636 O O . ARG A 1 81 ? 8.750 -4.140 -17.458 1.00 91.25 81 ARG A O 1
ATOM 643 N N . PHE A 1 82 ? 7.104 -2.847 -16.643 1.00 89.38 82 PHE A N 1
ATOM 644 C CA . PHE A 1 82 ? 7.055 -1.943 -17.789 1.00 89.38 82 PHE A CA 1
ATOM 645 C C . PHE A 1 82 ? 8.422 -1.314 -18.090 1.00 89.38 82 PHE A C 1
ATOM 647 O O . PHE A 1 82 ? 8.846 -1.273 -19.242 1.00 89.38 82 PHE A O 1
ATOM 654 N N . ARG A 1 83 ? 9.148 -0.867 -17.057 1.00 87.50 83 ARG A N 1
ATOM 655 C CA . ARG A 1 83 ? 10.509 -0.342 -17.222 1.00 87.50 83 ARG A CA 1
ATOM 656 C C . ARG A 1 83 ? 11.461 -1.401 -17.781 1.00 87.50 83 ARG A C 1
ATOM 658 O O . ARG A 1 83 ? 12.240 -1.084 -18.675 1.00 87.50 83 ARG A O 1
ATOM 665 N N . ALA A 1 84 ? 11.425 -2.626 -17.255 1.00 88.31 84 ALA A N 1
ATOM 666 C CA . ALA A 1 84 ? 12.273 -3.716 -17.735 1.00 88.31 84 ALA A CA 1
ATOM 667 C C . ALA A 1 84 ? 11.992 -4.042 -19.213 1.00 88.31 84 ALA A C 1
ATOM 669 O O . ALA A 1 84 ? 12.931 -4.153 -20.002 1.00 88.31 84 ALA A O 1
ATOM 670 N N . ASP A 1 85 ? 10.715 -4.099 -19.592 1.00 88.62 85 ASP A N 1
ATOM 671 C CA . ASP A 1 85 ? 10.281 -4.343 -20.969 1.00 88.62 85 ASP A CA 1
ATOM 672 C C . ASP A 1 85 ? 10.732 -3.213 -21.909 1.00 88.62 85 ASP A C 1
ATOM 674 O O . ASP A 1 85 ? 11.264 -3.475 -22.989 1.00 88.62 85 ASP A O 1
ATOM 678 N N . ALA A 1 86 ? 10.587 -1.953 -21.483 1.00 84.31 86 ALA A N 1
ATOM 679 C CA . ALA A 1 86 ? 11.002 -0.786 -22.260 1.00 84.31 86 ALA A CA 1
ATOM 680 C C . ALA A 1 86 ? 12.524 -0.747 -22.492 1.00 84.31 86 ALA A C 1
ATOM 682 O O . ALA A 1 86 ? 12.967 -0.545 -23.622 1.00 84.31 86 ALA A O 1
ATOM 683 N N . VAL A 1 87 ? 13.328 -0.996 -21.450 1.00 85.12 87 VAL A N 1
ATOM 684 C CA . VAL A 1 87 ? 14.797 -1.066 -21.565 1.00 85.12 87 VAL A CA 1
ATOM 685 C C . VAL A 1 87 ? 15.224 -2.225 -22.472 1.00 85.12 87 VAL A C 1
ATOM 687 O O . VAL A 1 87 ? 16.125 -2.066 -23.295 1.00 85.12 87 VAL A O 1
ATOM 690 N N . GLY A 1 88 ? 14.566 -3.384 -22.362 1.00 84.12 88 GLY A N 1
ATOM 691 C CA . GLY A 1 88 ? 14.828 -4.530 -23.233 1.00 84.12 88 GLY A CA 1
ATOM 692 C C . GLY A 1 88 ? 14.524 -4.243 -24.708 1.00 84.12 88 GLY A C 1
ATOM 693 O O . GLY A 1 88 ? 15.321 -4.590 -25.583 1.00 84.12 88 GLY A O 1
ATOM 694 N N . ALA A 1 89 ? 13.404 -3.574 -24.990 1.00 83.75 89 ALA A N 1
ATOM 695 C CA . ALA A 1 89 ? 13.010 -3.195 -26.346 1.00 83.75 89 ALA A CA 1
ATOM 696 C C . ALA A 1 89 ? 13.974 -2.175 -26.983 1.00 83.75 89 ALA A C 1
ATOM 698 O O . ALA A 1 89 ? 14.313 -2.302 -28.167 1.00 83.75 89 ALA A O 1
ATOM 699 N N . ASP A 1 90 ? 14.449 -1.198 -26.206 1.00 79.81 90 ASP A N 1
ATOM 700 C CA . ASP A 1 90 ? 15.420 -0.200 -26.669 1.00 79.81 90 ASP A CA 1
ATOM 701 C C . ASP A 1 90 ? 16.772 -0.851 -27.014 1.00 79.81 90 ASP A C 1
ATOM 703 O O . ASP A 1 90 ? 17.303 -0.669 -28.114 1.00 79.81 90 ASP A O 1
ATOM 707 N N . ALA A 1 91 ? 17.269 -1.740 -26.146 1.00 79.06 91 ALA A N 1
ATOM 708 C CA . ALA A 1 91 ? 18.504 -2.488 -26.386 1.00 79.06 91 ALA A CA 1
ATOM 709 C C . ALA A 1 91 ? 18.436 -3.365 -27.655 1.00 79.06 91 ALA A C 1
ATOM 711 O O . ALA A 1 91 ? 19.377 -3.384 -28.456 1.00 79.06 91 ALA A O 1
ATOM 712 N N . ALA A 1 92 ? 17.316 -4.061 -27.881 1.00 76.94 92 ALA A N 1
ATOM 713 C CA . ALA A 1 92 ? 17.114 -4.889 -29.074 1.00 76.94 92 ALA A CA 1
ATOM 714 C C . ALA A 1 92 ? 17.081 -4.059 -30.375 1.00 76.94 92 ALA A C 1
ATOM 716 O O . ALA A 1 92 ? 17.617 -4.476 -31.412 1.00 76.94 92 ALA A O 1
ATOM 717 N N . SER A 1 93 ? 16.494 -2.862 -30.312 1.00 74.44 93 SER A N 1
ATOM 718 C CA . SER A 1 93 ? 16.414 -1.922 -31.436 1.00 74.44 93 SER A CA 1
ATOM 719 C C . SER A 1 93 ? 17.784 -1.318 -31.775 1.00 74.44 93 SER A C 1
ATOM 721 O O . SER A 1 93 ? 18.160 -1.244 -32.952 1.00 74.44 93 SER A O 1
ATOM 723 N N . GLY A 1 94 ? 18.578 -0.966 -30.757 1.00 70.69 94 GLY A N 1
ATOM 724 C CA . GLY A 1 94 ? 19.955 -0.492 -30.919 1.00 70.69 94 GLY A CA 1
ATOM 725 C C . GLY A 1 94 ? 20.886 -1.553 -31.516 1.00 70.69 94 GLY A C 1
ATOM 726 O O . GLY A 1 94 ? 21.648 -1.262 -32.444 1.00 70.69 94 GLY A O 1
ATOM 727 N N . GLY A 1 95 ? 20.776 -2.806 -31.063 1.00 71.38 95 GLY A N 1
ATOM 728 C CA . GLY A 1 95 ? 21.549 -3.930 -31.605 1.00 71.38 95 GLY A CA 1
ATOM 729 C C . GLY A 1 95 ? 21.240 -4.209 -33.080 1.00 71.38 95 GLY A C 1
ATOM 730 O O . GLY A 1 95 ? 22.155 -4.352 -33.892 1.00 71.38 95 GLY A O 1
ATOM 731 N N . SER A 1 96 ? 19.956 -4.198 -33.452 1.00 69.62 96 SER A N 1
ATOM 732 C CA . SER A 1 96 ? 19.528 -4.379 -34.848 1.00 69.62 96 SER A CA 1
ATOM 733 C C . SER A 1 96 ? 20.026 -3.253 -35.758 1.00 69.62 96 SER A C 1
ATOM 735 O O . SER A 1 96 ? 20.515 -3.515 -36.858 1.00 69.62 96 SER A O 1
ATOM 737 N N . SER A 1 97 ? 19.966 -2.005 -35.285 1.00 69.31 97 SER A N 1
ATOM 738 C CA . SER A 1 97 ? 20.452 -0.835 -36.029 1.00 69.31 97 SER A CA 1
ATOM 739 C C . SER A 1 97 ? 21.970 -0.873 -36.228 1.00 69.31 97 SER A C 1
ATOM 741 O O . SER A 1 97 ? 22.456 -0.653 -37.335 1.00 69.31 97 SER A O 1
ATOM 743 N N . THR A 1 98 ? 22.718 -1.234 -35.182 1.00 72.94 98 THR A N 1
ATOM 744 C CA . THR A 1 98 ? 24.183 -1.383 -35.233 1.00 72.94 98 THR A CA 1
ATOM 745 C C . THR A 1 98 ? 24.597 -2.479 -36.216 1.00 72.94 98 THR A C 1
ATOM 747 O O . THR A 1 98 ? 25.505 -2.286 -37.022 1.00 72.94 98 THR A O 1
ATOM 750 N N . HIS A 1 99 ? 23.896 -3.615 -36.207 1.00 69.62 99 HIS A N 1
ATOM 751 C CA . HIS A 1 99 ? 24.152 -4.716 -37.133 1.00 69.62 99 HIS A CA 1
ATOM 752 C C . HIS A 1 99 ? 23.856 -4.342 -38.597 1.00 69.62 99 HIS A C 1
ATOM 754 O O . HIS A 1 99 ? 24.614 -4.712 -39.492 1.00 69.62 99 HIS A O 1
ATOM 760 N N . LEU A 1 100 ? 22.779 -3.594 -38.863 1.00 73.12 100 LEU A N 1
ATOM 761 C CA . LEU A 1 100 ? 22.476 -3.103 -40.212 1.00 73.12 100 LEU A CA 1
ATOM 762 C C . LEU A 1 100 ? 23.511 -2.082 -40.699 1.00 73.12 100 LEU A C 1
ATOM 764 O O . LEU A 1 100 ? 23.950 -2.181 -41.841 1.00 73.12 100 LEU A O 1
ATOM 768 N N . LEU A 1 101 ? 23.951 -1.160 -39.837 1.00 71.69 101 LEU A N 1
ATOM 769 C CA . LEU A 1 101 ? 25.024 -0.212 -40.157 1.00 71.69 101 LEU A CA 1
ATOM 770 C C . LEU A 1 101 ? 26.337 -0.931 -40.493 1.00 71.69 101 LEU A C 1
ATOM 772 O O . LEU A 1 101 ? 26.974 -0.586 -41.481 1.00 71.69 101 LEU A O 1
ATOM 776 N N . GLY A 1 102 ? 26.699 -1.974 -39.741 1.00 73.00 102 GLY A N 1
ATOM 777 C CA . GLY A 1 102 ? 27.891 -2.784 -40.018 1.00 73.00 102 GLY A CA 1
ATOM 778 C C . GLY A 1 102 ? 27.804 -3.660 -41.275 1.00 73.00 102 GLY A C 1
ATOM 779 O O . GLY A 1 102 ? 28.828 -4.141 -41.739 1.00 73.00 102 GLY A O 1
ATOM 780 N N . ARG A 1 103 ? 26.602 -3.889 -41.826 1.00 73.81 103 ARG A N 1
ATOM 781 C CA . ARG A 1 103 ? 26.399 -4.599 -43.105 1.00 73.81 103 ARG A CA 1
ATOM 782 C C . ARG A 1 103 ? 26.354 -3.674 -44.322 1.00 73.81 103 ARG A C 1
ATOM 784 O O . ARG A 1 103 ? 26.462 -4.168 -45.442 1.00 73.81 103 ARG A O 1
ATOM 791 N N . LEU A 1 104 ? 26.063 -2.392 -44.108 1.00 74.19 104 LEU A N 1
ATOM 792 C CA . LEU A 1 104 ? 25.887 -1.387 -45.159 1.00 74.19 104 LEU A CA 1
ATOM 793 C C . LEU A 1 104 ? 27.129 -0.501 -45.357 1.00 74.19 104 LEU A C 1
ATOM 795 O O . LEU A 1 104 ? 27.162 0.250 -46.331 1.00 74.19 104 LEU A O 1
ATOM 799 N N . GLY A 1 105 ? 28.111 -0.576 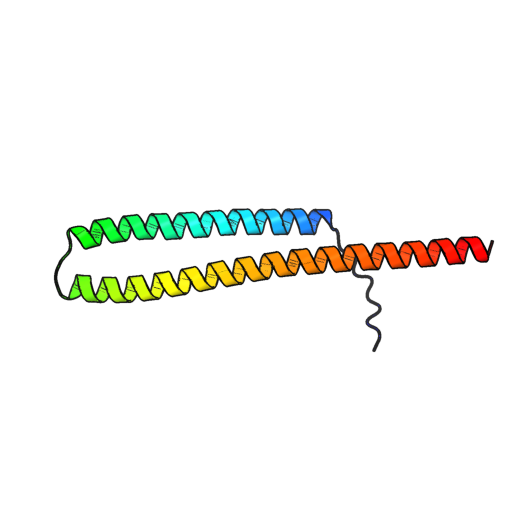-44.453 1.00 55.09 105 GLY A N 1
ATOM 800 C CA . GLY A 1 105 ? 29.472 -0.050 -44.628 1.00 55.09 105 GLY A CA 1
ATOM 801 C C . GLY A 1 105 ? 30.454 -1.155 -44.987 1.00 55.09 105 GLY A C 1
ATOM 802 O O . GLY A 1 105 ? 31.483 -0.814 -45.607 1.00 55.09 105 GLY A O 1
#

Organism: NCBI:txid256318

Mean predicted aligned error: 7.96 Å

Foldseek 3Di:
DDPPDPPPDPLVVLVVVLVVLVVVLVVLVVVLVVVVVVLVVVLVPDDDPVSVVVVVVNVVVSVVSVVVSVVSVVVSVVSVVVSVVVVVVVVVVVVVVVVVVVVVD

Solvent-accessible surface area (backbone atoms only — not comparable to full-atom values): 6009 Å² total; per-residue (Å²): 134,82,83,88,65,88,78,85,72,58,68,64,62,52,48,55,50,49,52,52,50,52,52,52,50,52,51,51,53,50,50,52,52,52,51,47,57,54,48,52,59,50,56,74,77,46,76,58,72,70,41,54,54,47,50,54,56,48,53,52,49,51,54,51,51,50,53,52,51,52,52,50,53,50,50,51,55,50,52,51,49,52,50,53,52,51,54,51,53,52,52,54,52,53,53,53,52,52,54,50,52,69,72,76,106

pLDDT: mean 87.52, std 15.1, range [31.39, 98.19]